Protein AF-E6UGR8-F1 (afdb_monomer)

InterPro domains:
  IPR005569 Arc-like DNA binding domain [PF03869] (26-63)
  IPR010985 Ribbon-helix-helix [SSF47598] (25-68)
  IPR013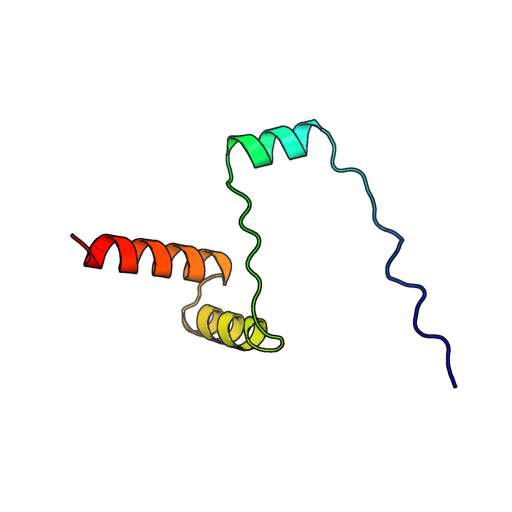321 Arc-type ribbon-helix-helix [G3DSA:1.10.1220.10] (9-69)

Sequence (69 aa):
MSENNEKKTYYKKTQSKSVVKYISNNYDQISVRIPKGSRERYKEFAEKCGTSLNSLIVELLEREMNNED

Secondary structure (DSSP, 8-state):
------SSSS------HHHHHHHHHH---------TTHHHHHHHHHHHHTS-HHHHHHHHHHHHHHH--

Organism: Ruminococcus albus (strain ATCC 27210 / DSM 20455 / JCM 14654 / NCDO 2250 / 7) (NCBI:txid697329)

Radius of gyration: 17.61 Å; Cα contacts (8 Å, |Δi|>4): 13; chains: 1; bounding box: 36×32×48 Å

Mean predicted aligned error: 12.13 Å

Foldseek 3Di:
DDDDDDPDPPDPPPDPPVVVVVCVVPHDDDDDDDPPPVVVVLQVVCVVVVHGSVVVVVVVVVVVVVVVD

Solvent-accessible surface area (backbone atoms only — not comparable to full-atom values): 4641 Å² total; per-residue (Å²): 139,88,88,90,84,82,88,87,81,86,77,85,70,74,72,54,70,67,57,54,52,51,44,66,73,76,45,87,86,82,86,81,92,70,67,89,69,52,65,55,56,48,40,56,50,15,57,74,70,74,45,49,54,67,56,48,54,51,52,52,51,54,51,54,58,66,69,76,112

pLDDT: mean 73.55, std 14.98, range [42.28, 88.5]

Structure (mmCIF, N/CA/C/O backbone):
data_AF-E6UGR8-F1
#
_entry.id   AF-E6UGR8-F1
#
loop_
_atom_site.group_PDB
_atom_site.id
_atom_site.type_symbol
_atom_site.label_atom_id
_atom_site.label_alt_id
_atom_site.label_comp_id
_atom_site.label_asym_id
_atom_site.label_entity_id
_atom_site.label_seq_id
_atom_site.pdbx_PDB_ins_code
_atom_site.Cartn_x
_atom_site.Cartn_y
_atom_site.Cartn_z
_atom_site.occupancy
_atom_site.B_iso_or_equiv
_atom_site.auth_seq_id
_atom_site.auth_comp_id
_atom_site.auth_asym_id
_atom_site.auth_atom_id
_atom_site.pdbx_PDB_model_num
ATOM 1 N N . MET A 1 1 ? 21.261 -10.820 -33.163 1.00 42.91 1 MET A N 1
ATOM 2 C CA . MET A 1 1 ? 21.958 -10.800 -31.856 1.00 42.91 1 MET A CA 1
ATOM 3 C C . MET A 1 1 ? 22.678 -9.468 -31.749 1.00 42.91 1 MET A C 1
ATOM 5 O O . MET A 1 1 ? 23.329 -9.128 -32.716 1.00 42.91 1 MET A O 1
ATOM 9 N N . SER A 1 2 ? 22.621 -8.660 -30.699 1.00 42.28 2 SER A N 1
ATOM 10 C CA . SER A 1 2 ? 21.937 -8.732 -29.406 1.00 42.28 2 SER A CA 1
ATOM 11 C C . SER A 1 2 ? 22.423 -7.506 -28.633 1.00 42.28 2 SER A C 1
ATOM 13 O O . SER A 1 2 ? 23.552 -7.547 -28.179 1.00 42.28 2 SER A O 1
ATOM 15 N N . GLU A 1 3 ? 21.618 -6.454 -28.472 1.00 44.25 3 GLU A N 1
ATOM 16 C CA . GLU A 1 3 ? 21.987 -5.302 -27.625 1.00 44.25 3 GLU A CA 1
ATOM 17 C C . GLU A 1 3 ? 20.723 -4.510 -27.239 1.00 44.25 3 GLU A C 1
ATOM 19 O O . GLU A 1 3 ? 20.399 -3.465 -27.787 1.00 44.25 3 GLU A O 1
ATOM 24 N N . ASN A 1 4 ? 19.930 -5.061 -26.315 1.00 51.03 4 ASN A N 1
ATOM 25 C CA . ASN A 1 4 ? 18.776 -4.381 -25.711 1.00 51.03 4 ASN A CA 1
ATOM 26 C C . ASN A 1 4 ? 18.927 -4.364 -24.182 1.00 51.03 4 ASN A C 1
ATOM 28 O O . ASN A 1 4 ? 18.141 -4.986 -23.469 1.00 51.03 4 ASN A O 1
ATOM 32 N N . ASN A 1 5 ? 19.960 -3.694 -23.661 1.00 54.25 5 ASN A N 1
ATOM 33 C CA . ASN A 1 5 ? 20.136 -3.558 -22.209 1.00 54.25 5 ASN A CA 1
ATOM 34 C C . ASN A 1 5 ? 20.789 -2.235 -21.771 1.00 54.25 5 ASN A C 1
ATOM 36 O O . ASN A 1 5 ? 21.644 -2.226 -20.897 1.00 54.25 5 ASN A O 1
ATOM 40 N N . GLU A 1 6 ? 20.378 -1.105 -22.358 1.00 46.62 6 GLU A N 1
ATOM 41 C CA . GLU A 1 6 ? 20.966 0.208 -22.021 1.00 46.62 6 GLU A CA 1
ATOM 42 C C . GLU A 1 6 ? 19.961 1.262 -21.520 1.00 46.62 6 GLU A C 1
ATOM 44 O O . GLU A 1 6 ? 20.315 2.409 -21.280 1.00 46.62 6 GLU A O 1
ATOM 49 N N . LYS A 1 7 ? 18.687 0.905 -21.297 1.00 45.28 7 LYS A N 1
ATOM 50 C CA . LYS A 1 7 ? 17.630 1.893 -20.972 1.00 45.28 7 LYS A CA 1
ATOM 51 C C . LYS A 1 7 ? 17.147 1.907 -19.514 1.00 45.28 7 LYS A C 1
ATOM 53 O O . LYS A 1 7 ? 16.054 2.397 -19.246 1.00 45.28 7 LYS A O 1
ATOM 58 N N . LYS A 1 8 ? 17.915 1.379 -18.552 1.00 42.81 8 LYS A N 1
ATOM 59 C CA . LYS A 1 8 ? 17.490 1.289 -17.131 1.00 42.81 8 LYS A CA 1
ATOM 60 C C . LYS A 1 8 ? 18.289 2.132 -16.129 1.00 4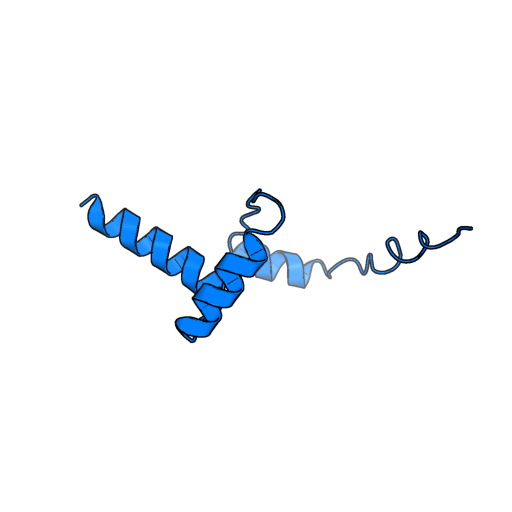2.81 8 LYS A C 1
ATOM 62 O O . LYS A 1 8 ? 18.112 1.955 -14.928 1.00 42.81 8 LYS A O 1
ATOM 67 N N . THR A 1 9 ? 19.123 3.068 -16.579 1.00 44.75 9 THR A N 1
ATOM 68 C CA . THR A 1 9 ? 20.005 3.847 -15.683 1.00 44.75 9 THR A CA 1
ATOM 69 C C . THR A 1 9 ? 19.912 5.368 -15.855 1.00 44.75 9 THR A C 1
ATOM 71 O O . THR A 1 9 ? 20.790 6.081 -15.384 1.00 44.75 9 THR A O 1
ATOM 74 N N . TYR A 1 10 ? 18.841 5.905 -16.457 1.00 47.03 10 TYR A N 1
ATOM 75 C CA . TYR A 1 10 ? 18.728 7.350 -16.732 1.00 47.03 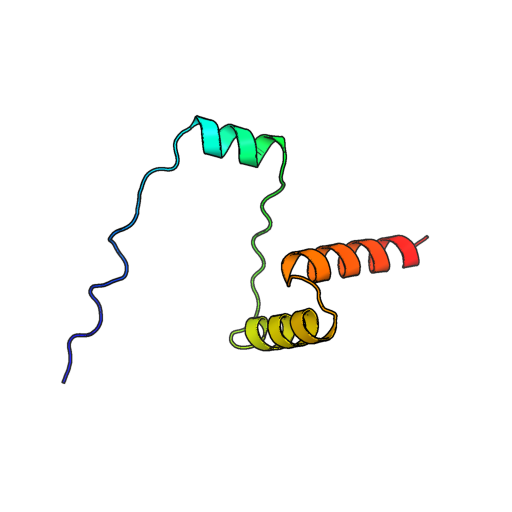10 TYR A CA 1
ATOM 76 C C . TYR A 1 10 ? 17.415 7.991 -16.254 1.00 47.03 10 TYR A C 1
ATOM 78 O O . TYR A 1 10 ? 16.721 8.662 -17.005 1.00 47.03 10 TYR A O 1
ATOM 86 N N . TYR A 1 11 ? 17.049 7.803 -14.984 1.00 45.66 11 TYR A N 1
ATOM 87 C CA . TYR A 1 11 ? 16.177 8.774 -14.305 1.00 45.66 11 TYR A CA 1
ATOM 88 C C . TYR A 1 11 ? 16.336 8.713 -12.783 1.00 45.66 11 TYR A C 1
ATOM 90 O O . TYR A 1 11 ? 15.371 8.612 -12.031 1.00 45.66 11 TYR A O 1
ATOM 98 N N . LYS A 1 12 ? 17.576 8.802 -12.286 1.00 50.16 12 LYS A N 1
ATOM 99 C CA . LYS A 1 12 ? 17.808 9.139 -10.873 1.00 50.16 12 LYS A CA 1
ATOM 100 C C . LYS A 1 12 ? 17.717 10.658 -10.710 1.00 50.16 12 LYS A C 1
ATOM 102 O O . LYS A 1 12 ? 18.676 11.314 -10.324 1.00 50.16 12 LYS A O 1
ATOM 107 N N . LYS A 1 13 ? 16.554 11.226 -11.048 1.00 54.06 13 LYS A N 1
ATOM 108 C CA . LYS A 1 13 ? 16.196 12.589 -10.652 1.00 54.06 13 LYS A CA 1
ATOM 109 C C . LYS A 1 13 ? 15.964 12.498 -9.150 1.00 54.06 13 LYS A C 1
ATOM 111 O O . LYS A 1 13 ? 14.945 11.975 -8.709 1.00 54.06 13 LYS A O 1
ATOM 116 N N . THR A 1 14 ? 16.987 12.847 -8.380 1.00 54.72 14 THR A N 1
ATOM 117 C CA . THR A 1 14 ? 16.934 12.933 -6.922 1.00 54.72 14 THR A CA 1
ATOM 118 C C . THR A 1 14 ? 15.677 13.706 -6.555 1.00 54.72 14 THR A C 1
ATOM 120 O O . THR A 1 14 ? 15.569 14.897 -6.840 1.00 54.72 14 THR A O 1
ATOM 123 N N . GLN A 1 15 ? 14.679 13.005 -6.010 1.00 61.78 15 GLN A N 1
ATOM 124 C CA . GLN A 1 15 ? 13.470 13.660 -5.536 1.00 61.78 15 GLN A CA 1
ATOM 125 C C . GLN A 1 15 ? 13.908 14.737 -4.545 1.00 61.78 15 GLN A C 1
ATOM 127 O O . GLN A 1 15 ? 14.761 14.494 -3.685 1.00 61.78 15 GLN A O 1
ATOM 132 N N . SER A 1 16 ? 13.402 15.954 -4.722 1.00 70.38 16 SER A N 1
ATOM 133 C CA . SER A 1 16 ? 13.735 17.067 -3.843 1.00 70.38 16 SER A CA 1
ATOM 134 C C . SER A 1 16 ? 13.415 16.670 -2.401 1.00 70.38 16 SER A C 1
ATOM 136 O O . SER A 1 16 ? 12.386 16.051 -2.130 1.00 70.38 16 SER A O 1
ATOM 138 N N . LYS A 1 17 ? 14.303 17.014 -1.458 1.00 70.12 17 LYS A N 1
ATOM 139 C CA . LYS A 1 17 ? 14.158 16.665 -0.030 1.00 70.12 17 LYS A CA 1
ATOM 140 C C . LYS A 1 17 ? 12.774 17.040 0.522 1.00 70.12 17 LYS A C 1
ATOM 142 O O . LYS A 1 17 ? 12.239 16.335 1.368 1.00 70.12 17 LYS A O 1
ATOM 147 N N . SER A 1 18 ? 12.181 18.112 -0.003 1.00 63.16 18 SER A N 1
ATOM 148 C CA . SER A 1 18 ? 10.832 18.574 0.330 1.00 63.16 18 SER A CA 1
ATOM 149 C C . SER A 1 18 ? 9.729 17.584 -0.065 1.00 63.16 18 SER A C 1
ATOM 151 O O . SER A 1 18 ? 8.807 17.373 0.713 1.00 63.16 18 SER A O 1
ATOM 153 N N . VAL A 1 19 ? 9.836 16.939 -1.232 1.00 69.62 19 VAL A N 1
ATOM 154 C CA . VAL A 1 19 ? 8.871 15.924 -1.694 1.00 69.62 19 VAL A CA 1
ATOM 155 C C . VAL A 1 19 ? 8.985 14.663 -0.845 1.00 69.62 19 VAL A C 1
ATOM 157 O O . VAL A 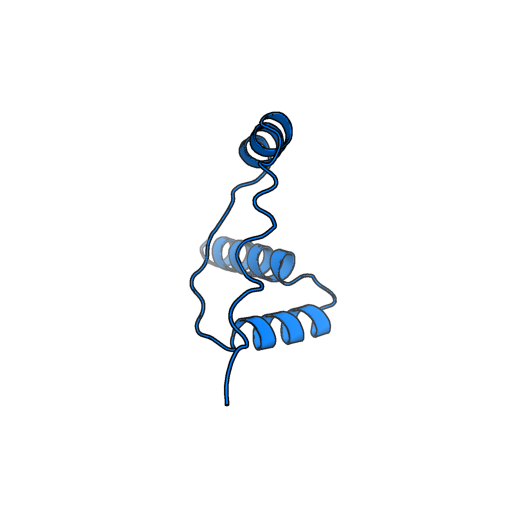1 19 ? 7.974 14.133 -0.399 1.00 69.62 19 VAL A O 1
ATOM 160 N N . VAL A 1 20 ? 10.212 14.238 -0.529 1.00 73.12 20 VAL A N 1
ATOM 161 C CA . VAL A 1 20 ? 10.449 13.095 0.368 1.00 73.12 20 VAL A CA 1
ATOM 162 C C . VAL A 1 20 ? 9.885 13.367 1.765 1.00 73.12 20 VAL A C 1
ATOM 164 O O . VAL A 1 20 ? 9.227 12.501 2.333 1.00 73.12 20 VAL A O 1
ATOM 167 N N . LYS A 1 21 ? 10.084 14.580 2.300 1.00 73.69 21 LYS A N 1
ATOM 168 C CA . LYS A 1 21 ? 9.539 14.982 3.604 1.00 73.69 21 LYS A CA 1
ATOM 169 C C . LYS A 1 21 ? 8.008 14.990 3.608 1.00 73.69 21 LYS A C 1
ATOM 171 O O . LYS A 1 21 ? 7.413 14.553 4.583 1.00 73.69 21 LYS A O 1
ATOM 176 N N . TYR A 1 22 ? 7.377 15.452 2.528 1.00 74.50 22 TYR A N 1
ATOM 177 C CA . TYR A 1 22 ? 5.919 15.431 2.405 1.00 74.50 22 TYR A CA 1
ATOM 178 C C . TYR A 1 22 ? 5.369 14.002 2.356 1.00 74.50 22 TYR A C 1
ATOM 180 O O . TYR A 1 22 ? 4.448 13.684 3.105 1.00 74.50 22 TYR A O 1
ATOM 188 N N . ILE A 1 23 ? 5.959 13.138 1.526 1.00 76.00 23 ILE A N 1
ATOM 189 C CA . ILE A 1 23 ? 5.523 11.745 1.386 1.00 76.00 23 ILE A CA 1
ATOM 190 C C . ILE A 1 23 ? 5.695 11.007 2.714 1.00 76.00 23 ILE A C 1
ATOM 192 O O . ILE A 1 23 ? 4.730 10.456 3.217 1.00 76.00 23 ILE A O 1
ATOM 196 N N . SER A 1 24 ? 6.873 11.086 3.336 1.00 72.94 24 SER A N 1
ATOM 197 C CA . SER A 1 24 ? 7.161 10.393 4.599 1.00 72.94 24 SER A CA 1
ATOM 198 C C . SER A 1 24 ? 6.308 10.856 5.782 1.00 72.94 24 SER A C 1
ATOM 200 O O . SER A 1 24 ? 6.186 10.112 6.746 1.00 72.94 24 SER A O 1
ATOM 202 N N . ASN A 1 25 ? 5.789 12.086 5.762 1.00 75.94 25 ASN A N 1
ATOM 203 C CA . ASN A 1 25 ? 4.990 12.619 6.867 1.00 75.94 25 ASN A CA 1
ATOM 204 C C . ASN A 1 25 ? 3.491 12.322 6.721 1.00 75.94 25 ASN A C 1
ATOM 206 O O . ASN A 1 25 ? 2.766 12.420 7.702 1.00 75.94 25 ASN A O 1
ATOM 210 N N . ASN A 1 26 ? 3.016 12.042 5.505 1.00 75.50 26 ASN A N 1
ATOM 211 C CA . ASN A 1 26 ? 1.585 11.883 5.222 1.00 75.50 26 ASN A CA 1
ATOM 212 C C . ASN A 1 26 ? 1.224 10.487 4.704 1.00 75.50 26 ASN A C 1
ATOM 214 O O . ASN A 1 26 ? 0.049 10.139 4.691 1.00 75.50 26 ASN A O 1
ATOM 218 N N . TYR A 1 27 ? 2.207 9.706 4.251 1.00 77.12 27 TYR A N 1
ATOM 219 C CA . TYR A 1 27 ? 1.989 8.411 3.623 1.00 77.12 27 TYR A CA 1
ATOM 220 C C . TYR A 1 27 ? 3.018 7.390 4.102 1.00 77.12 27 TYR A C 1
ATOM 222 O O . TYR A 1 27 ? 4.227 7.620 4.029 1.00 77.12 27 TYR A O 1
ATOM 230 N N . ASP A 1 28 ? 2.533 6.216 4.490 1.00 76.56 28 ASP A N 1
ATOM 231 C CA . ASP A 1 28 ? 3.372 5.044 4.697 1.00 76.56 28 ASP A CA 1
ATOM 232 C C . ASP A 1 28 ? 3.677 4.361 3.362 1.00 76.56 28 ASP A C 1
ATOM 234 O O . ASP A 1 28 ? 2.787 4.028 2.574 1.00 76.56 28 ASP A O 1
ATOM 238 N N . GLN A 1 29 ? 4.964 4.145 3.086 1.00 78.06 29 GLN A N 1
ATOM 239 C CA . GLN A 1 29 ? 5.399 3.466 1.871 1.00 78.06 29 GLN A CA 1
ATOM 240 C C . GLN A 1 29 ? 5.582 1.968 2.135 1.00 78.06 29 GLN A C 1
ATOM 242 O O . GLN A 1 29 ? 6.597 1.541 2.685 1.00 78.06 29 GLN A O 1
ATOM 247 N N . ILE A 1 30 ? 4.640 1.153 1.660 1.00 78.75 30 ILE A N 1
ATOM 248 C CA . ILE A 1 30 ? 4.711 -0.308 1.780 1.00 78.75 30 ILE A CA 1
ATOM 249 C C . ILE A 1 30 ? 5.295 -0.907 0.495 1.00 78.75 30 ILE A C 1
ATOM 251 O O . ILE A 1 30 ? 4.793 -0.692 -0.609 1.00 78.75 30 ILE A O 1
ATOM 255 N N . SER A 1 31 ? 6.370 -1.686 0.632 1.00 78.50 31 SER A N 1
ATOM 256 C CA . SER A 1 31 ? 6.951 -2.461 -0.470 1.00 78.50 31 SER A CA 1
ATOM 257 C C . SER A 1 31 ? 6.542 -3.925 -0.343 1.00 78.50 31 SER A C 1
ATOM 259 O O . SER A 1 31 ? 7.054 -4.646 0.512 1.00 78.50 31 SER A O 1
ATOM 261 N N . VAL A 1 32 ? 5.621 -4.374 -1.199 1.00 80.06 32 VAL A N 1
ATOM 262 C CA . VAL A 1 32 ? 5.125 -5.759 -1.199 1.00 80.06 32 VAL A CA 1
ATOM 263 C C . VAL A 1 32 ? 5.834 -6.570 -2.280 1.00 80.06 32 VAL A C 1
ATOM 265 O O . VAL A 1 32 ? 5.881 -6.179 -3.450 1.00 80.06 32 VAL A O 1
ATOM 268 N N . ARG A 1 33 ? 6.370 -7.736 -1.905 1.00 80.31 33 ARG A N 1
ATOM 269 C CA . ARG A 1 33 ? 6.904 -8.710 -2.865 1.00 80.31 33 ARG A CA 1
ATOM 270 C C . ARG A 1 33 ? 5.785 -9.633 -3.313 1.00 80.31 33 ARG A C 1
ATOM 272 O O . ARG A 1 33 ? 5.304 -10.453 -2.544 1.00 80.31 33 ARG A O 1
ATOM 279 N N . ILE A 1 34 ? 5.402 -9.500 -4.573 1.00 81.00 34 ILE A N 1
ATOM 280 C CA . ILE A 1 34 ? 4.339 -10.288 -5.189 1.00 81.00 34 ILE A CA 1
ATOM 281 C C . ILE A 1 34 ? 4.969 -11.141 -6.304 1.00 81.00 34 ILE A C 1
ATOM 283 O O . ILE A 1 34 ? 5.853 -10.639 -7.010 1.00 81.00 34 ILE A O 1
ATOM 287 N N . PRO A 1 35 ? 4.558 -12.410 -6.495 1.00 82.12 35 PRO A N 1
ATOM 288 C CA . PRO A 1 35 ? 4.998 -13.213 -7.633 1.00 82.12 35 PRO A CA 1
ATOM 289 C C . PRO A 1 35 ? 4.720 -12.524 -8.980 1.00 82.12 35 PRO A C 1
ATOM 291 O O . PRO A 1 35 ? 3.772 -11.748 -9.142 1.00 82.12 35 PRO A O 1
ATOM 294 N N . LYS A 1 36 ? 5.583 -12.798 -9.968 1.00 77.94 36 LYS A N 1
ATOM 295 C CA . LYS A 1 36 ? 5.462 -12.210 -11.310 1.00 77.94 36 LYS A CA 1
ATOM 296 C C . LYS A 1 36 ? 4.139 -12.642 -11.952 1.00 77.94 36 LYS A C 1
ATOM 298 O O . LYS A 1 36 ? 3.803 -13.818 -11.929 1.00 77.94 36 LYS A O 1
ATOM 303 N N . GLY A 1 37 ? 3.411 -11.685 -12.527 1.00 79.19 37 GLY A N 1
ATOM 304 C CA . GLY A 1 37 ? 2.100 -11.907 -13.154 1.00 79.19 37 GLY A CA 1
ATOM 305 C C . GLY A 1 37 ? 0.900 -11.647 -12.237 1.00 79.19 37 GLY A C 1
ATOM 306 O O . GLY A 1 37 ? -0.169 -11.292 -12.721 1.00 79.19 37 GLY A O 1
ATOM 307 N N . SER A 1 38 ? 1.064 -11.698 -10.914 1.00 81.50 38 SER A N 1
ATOM 308 C CA . SER A 1 38 ? -0.062 -11.449 -10.002 1.00 81.50 38 SER A CA 1
ATOM 309 C C . SER A 1 38 ? -0.463 -9.976 -9.920 1.00 81.50 38 SER A C 1
ATOM 311 O O . SER A 1 38 ? -1.631 -9.678 -9.702 1.00 81.50 38 SER A O 1
ATOM 313 N N . ARG A 1 39 ? 0.467 -9.041 -10.168 1.00 82.62 39 ARG A N 1
ATOM 314 C CA . ARG A 1 39 ? 0.138 -7.606 -10.270 1.00 82.62 39 ARG A CA 1
ATOM 315 C C . ARG A 1 39 ? -0.902 -7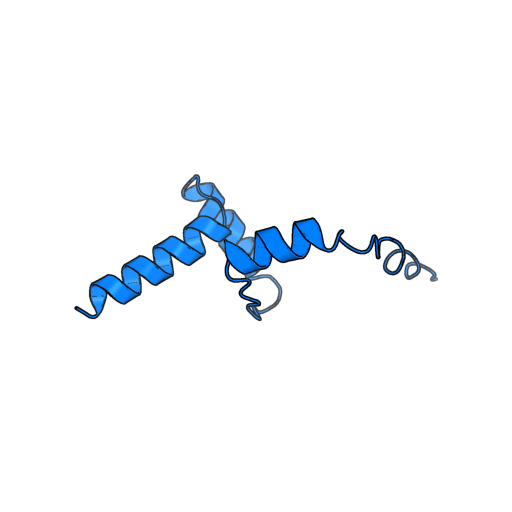.338 -11.358 1.00 82.62 39 ARG A C 1
ATOM 317 O O . ARG A 1 39 ? -1.755 -6.480 -11.164 1.00 82.62 39 ARG A O 1
ATOM 324 N N . GLU A 1 40 ? -0.808 -8.041 -12.484 1.00 84.06 40 GLU A N 1
ATOM 325 C CA . GLU A 1 40 ? -1.738 -7.874 -13.602 1.00 84.06 40 GLU A CA 1
ATOM 326 C C . GLU A 1 40 ? -3.131 -8.354 -13.211 1.00 84.06 40 GLU A C 1
ATOM 328 O O . GLU A 1 40 ? -4.074 -7.575 -13.279 1.00 84.06 40 GLU A O 1
ATOM 333 N N . ARG A 1 41 ? -3.219 -9.554 -12.621 1.00 86.56 41 ARG A N 1
ATOM 334 C CA . ARG A 1 41 ? -4.469 -10.082 -12.059 1.00 86.56 41 ARG A CA 1
ATOM 335 C C . ARG A 1 41 ? -5.132 -9.124 -11.073 1.00 86.56 41 ARG A C 1
ATOM 337 O O . ARG A 1 41 ? -6.342 -8.928 -11.130 1.00 86.56 41 ARG A O 1
ATOM 344 N N . TYR A 1 42 ? -4.360 -8.533 -10.161 1.00 84.25 42 TYR A N 1
ATOM 345 C CA . TYR A 1 42 ? -4.914 -7.588 -9.191 1.00 84.25 42 TYR A CA 1
ATOM 346 C C . TYR A 1 42 ? -5.351 -6.278 -9.841 1.00 84.25 42 TYR A C 1
ATOM 348 O O . TYR A 1 42 ? -6.339 -5.688 -9.416 1.00 84.25 42 TYR A O 1
ATOM 356 N N . LYS A 1 43 ? -4.640 -5.827 -10.878 1.00 85.12 43 LYS A N 1
ATOM 357 C CA . LYS A 1 43 ? -5.031 -4.645 -11.641 1.00 85.12 43 LYS A CA 1
ATOM 358 C C . LYS A 1 43 ? -6.343 -4.891 -12.388 1.00 85.12 43 LYS A C 1
ATOM 360 O O . LYS A 1 43 ? -7.250 -4.086 -12.247 1.00 85.12 43 LYS A O 1
ATOM 365 N N . GLU A 1 44 ? -6.477 -6.018 -13.084 1.00 88.50 44 GLU A N 1
ATOM 366 C CA . GLU A 1 44 ? -7.721 -6.400 -13.765 1.00 88.50 44 GLU A CA 1
ATOM 367 C C . GLU A 1 44 ? -8.897 -6.518 -12.786 1.00 88.50 44 GLU A C 1
ATOM 369 O O . GLU A 1 44 ? -10.017 -6.122 -13.101 1.00 88.50 44 GLU A O 1
ATOM 374 N N . PHE A 1 45 ? -8.655 -7.052 -11.585 1.00 87.38 45 PHE A N 1
ATOM 375 C CA . PHE A 1 45 ? -9.669 -7.114 -10.534 1.00 87.38 45 PHE A CA 1
ATOM 376 C C . PHE A 1 45 ? -10.068 -5.717 -10.043 1.00 87.38 45 PHE A C 1
ATOM 378 O O . PHE A 1 45 ? -11.255 -5.424 -9.943 1.00 87.38 45 PHE A O 1
ATOM 385 N N . ALA A 1 46 ? -9.096 -4.833 -9.802 1.00 87.25 46 ALA A N 1
ATOM 386 C CA . ALA A 1 46 ? -9.360 -3.449 -9.416 1.00 87.25 46 ALA A CA 1
ATOM 387 C C . ALA A 1 46 ? -10.135 -2.689 -10.511 1.00 87.25 46 ALA A C 1
ATOM 389 O O . ALA A 1 46 ? -11.110 -2.009 -10.209 1.00 87.25 46 ALA A O 1
ATOM 390 N N . GLU A 1 47 ? -9.779 -2.882 -11.788 1.00 87.62 47 GLU A N 1
ATOM 391 C CA . GLU A 1 47 ? -10.492 -2.304 -12.936 1.00 87.62 47 GLU A CA 1
ATOM 392 C C . GLU A 1 47 ? -11.949 -2.786 -13.005 1.00 87.62 47 GLU A C 1
ATOM 394 O O . GLU A 1 47 ? -12.845 -1.985 -13.263 1.00 87.62 47 GLU A O 1
ATOM 399 N N . LYS A 1 48 ? -12.213 -4.062 -12.693 1.00 86.62 48 LYS A N 1
ATOM 400 C CA . LYS A 1 48 ? -13.584 -4.591 -12.574 1.00 86.62 48 LYS A CA 1
ATOM 401 C C . LYS A 1 48 ? -14.360 -3.979 -11.411 1.00 86.62 48 LYS A C 1
ATOM 403 O O . LYS A 1 48 ? -15.559 -3.758 -11.545 1.00 86.62 48 LYS A O 1
ATOM 408 N N . CYS A 1 49 ? -13.692 -3.702 -10.296 1.00 81.00 49 CYS A N 1
ATOM 409 C CA . CYS A 1 49 ? -14.288 -3.011 -9.154 1.00 81.00 49 CYS A CA 1
ATOM 410 C C . CYS A 1 49 ? -14.403 -1.490 -9.362 1.00 81.00 49 CYS A C 1
ATOM 412 O O . CYS A 1 49 ? -14.979 -0.810 -8.520 1.00 81.00 49 CYS A O 1
ATOM 414 N N . GLY A 1 50 ? -13.861 -0.939 -10.456 1.00 85.56 50 GLY A N 1
ATOM 415 C CA . GLY A 1 50 ? -13.806 0.505 -10.690 1.00 85.56 50 GLY A CA 1
ATOM 416 C C . GLY A 1 50 ? -12.861 1.249 -9.737 1.00 85.56 50 GLY A C 1
ATOM 417 O O . GLY A 1 50 ? -12.968 2.466 -9.596 1.00 85.56 50 GLY A O 1
ATOM 418 N N . THR A 1 51 ? -11.943 0.540 -9.074 1.00 85.94 51 THR A N 1
ATOM 419 C CA . THR A 1 51 ? -11.014 1.096 -8.084 1.00 85.94 51 THR A CA 1
ATOM 420 C C . THR A 1 51 ? -9.566 1.031 -8.566 1.00 85.94 51 THR A C 1
ATOM 422 O O . THR A 1 51 ? -9.218 0.365 -9.543 1.00 85.94 51 THR A O 1
ATOM 425 N N . SER A 1 52 ? -8.678 1.761 -7.887 1.00 86.31 52 SER A N 1
ATOM 426 C CA . SER A 1 52 ? -7.242 1.617 -8.117 1.00 86.31 52 SER A CA 1
ATOM 427 C C . SER A 1 52 ? -6.709 0.383 -7.388 1.00 86.31 52 SER A C 1
ATOM 429 O O . SER A 1 52 ? -7.196 0.033 -6.315 1.00 86.31 52 SER A O 1
ATOM 431 N N . LEU A 1 53 ? -5.646 -0.232 -7.915 1.00 84.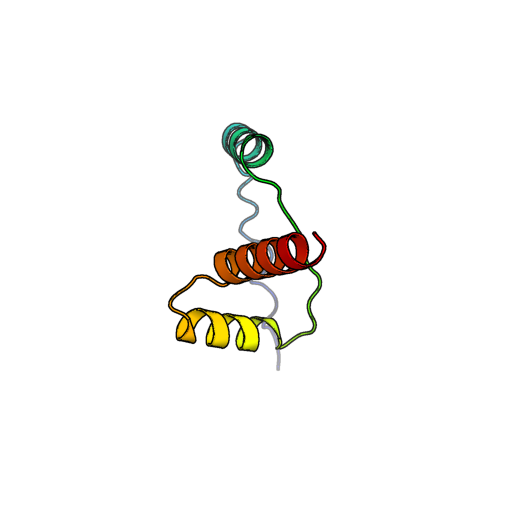06 53 LEU A N 1
ATOM 432 C CA . LEU A 1 53 ? -4.960 -1.337 -7.235 1.00 84.06 53 LEU A CA 1
ATOM 433 C C . LEU A 1 53 ? -4.559 -0.970 -5.794 1.00 84.06 53 LEU A C 1
ATOM 43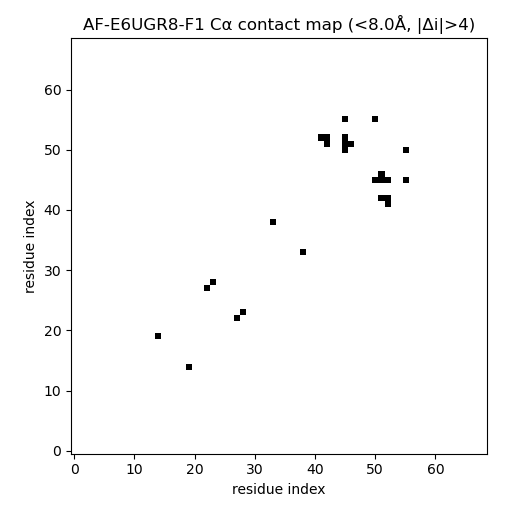5 O O . LEU A 1 53 ? -4.618 -1.811 -4.908 1.00 84.06 53 LEU A O 1
ATOM 439 N N . ASN A 1 54 ? -4.162 0.284 -5.561 1.00 84.19 54 ASN A N 1
ATOM 440 C CA . ASN A 1 54 ? -3.800 0.753 -4.227 1.00 84.19 54 ASN A CA 1
ATOM 441 C C . ASN A 1 54 ? -5.015 0.803 -3.293 1.00 84.19 54 ASN A C 1
ATOM 443 O O . ASN A 1 54 ? -4.945 0.301 -2.179 1.00 84.19 54 ASN A O 1
ATOM 447 N N . SER A 1 55 ? -6.128 1.368 -3.765 1.00 85.56 55 SER A N 1
ATOM 448 C CA . SER A 1 55 ? -7.384 1.425 -3.010 1.00 85.56 55 SER A CA 1
ATOM 449 C C . SER A 1 55 ? -7.894 0.028 -2.673 1.00 85.56 55 SER A C 1
ATOM 451 O O . SER A 1 55 ? -8.265 -0.210 -1.535 1.00 85.56 55 SER A O 1
ATOM 453 N N . LEU A 1 56 ? -7.826 -0.907 -3.626 1.00 88.38 56 LEU A N 1
ATOM 454 C CA . LEU A 1 56 ? -8.196 -2.303 -3.402 1.00 88.38 56 LEU A CA 1
ATOM 455 C C . LEU A 1 56 ? -7.363 -2.946 -2.283 1.00 88.38 56 LEU A C 1
ATOM 457 O O . LEU A 1 56 ? -7.908 -3.658 -1.451 1.00 88.38 56 LEU A O 1
ATOM 461 N N . ILE A 1 57 ? -6.047 -2.714 -2.262 1.00 86.12 57 ILE A N 1
ATOM 462 C CA . ILE A 1 57 ? -5.169 -3.270 -1.222 1.00 86.12 57 ILE A CA 1
ATOM 463 C C . ILE A 1 57 ? -5.542 -2.713 0.155 1.00 86.12 57 ILE A C 1
ATOM 465 O O . ILE A 1 57 ? -5.616 -3.482 1.107 1.00 86.12 57 ILE A O 1
ATOM 469 N N . VAL A 1 58 ? -5.786 -1.403 0.258 1.00 86.94 58 VAL A N 1
ATOM 470 C CA . VAL A 1 58 ? -6.182 -0.765 1.524 1.00 86.94 58 VAL A CA 1
ATOM 471 C C . VAL A 1 58 ? -7.541 -1.283 1.992 1.00 86.94 58 VAL A C 1
ATOM 473 O O . VAL A 1 58 ? -7.652 -1.719 3.129 1.00 86.94 58 VAL A O 1
ATOM 476 N N . GLU A 1 59 ? -8.536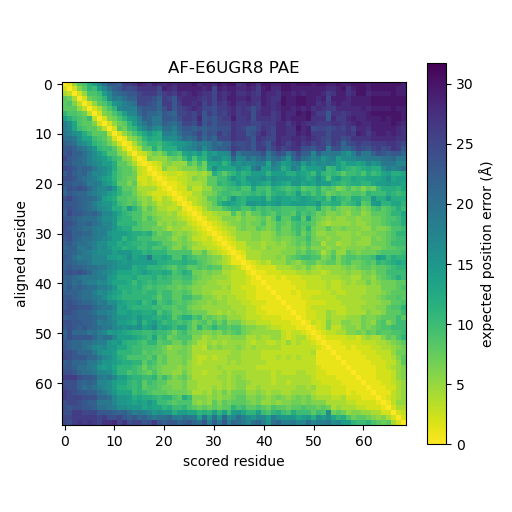 -1.333 1.104 1.00 87.12 59 GLU A N 1
ATOM 477 C CA . GLU A 1 59 ? -9.887 -1.800 1.432 1.00 87.12 59 GLU A CA 1
ATOM 478 C C . GLU A 1 59 ? -9.895 -3.263 1.896 1.00 87.12 59 GLU A C 1
ATOM 480 O O . GLU A 1 59 ? -10.577 -3.603 2.858 1.00 87.12 59 GLU A O 1
ATOM 485 N N . LEU A 1 60 ? -9.110 -4.134 1.251 1.00 87.25 60 LEU A N 1
ATOM 486 C CA . LEU A 1 60 ? -8.968 -5.526 1.683 1.00 87.25 60 LEU A CA 1
ATOM 487 C C . LEU A 1 60 ? -8.340 -5.626 3.077 1.00 87.25 60 LEU A C 1
ATOM 489 O O . LEU A 1 60 ? -8.807 -6.421 3.883 1.00 87.25 60 LEU A O 1
ATOM 493 N N . LEU A 1 61 ? -7.313 -4.823 3.372 1.00 86.12 61 LEU A N 1
ATOM 494 C CA . LEU A 1 61 ? -6.688 -4.804 4.697 1.00 86.12 61 LEU A CA 1
ATOM 495 C C . LEU A 1 61 ? -7.653 -4.286 5.770 1.00 86.12 61 LEU A C 1
ATOM 497 O O . LEU A 1 61 ? -7.790 -4.925 6.807 1.00 86.12 61 LEU A O 1
ATOM 501 N N . GLU A 1 62 ? -8.354 -3.179 5.513 1.00 88.00 62 GLU A N 1
ATOM 502 C CA . GLU A 1 62 ? -9.353 -2.633 6.442 1.00 88.00 62 GLU A CA 1
ATOM 503 C C . GLU A 1 62 ? -10.512 -3.608 6.670 1.00 88.00 62 GLU A C 1
ATOM 505 O O . GLU A 1 62 ? -10.982 -3.765 7.795 1.00 88.00 62 GLU A O 1
ATOM 510 N N . ARG A 1 63 ? -10.959 -4.303 5.618 1.00 88.38 63 ARG A N 1
ATOM 511 C CA . ARG A 1 63 ? -12.013 -5.315 5.714 1.00 88.38 63 ARG A CA 1
ATOM 512 C C . ARG A 1 63 ? -11.593 -6.510 6.562 1.00 88.38 63 ARG A C 1
ATOM 514 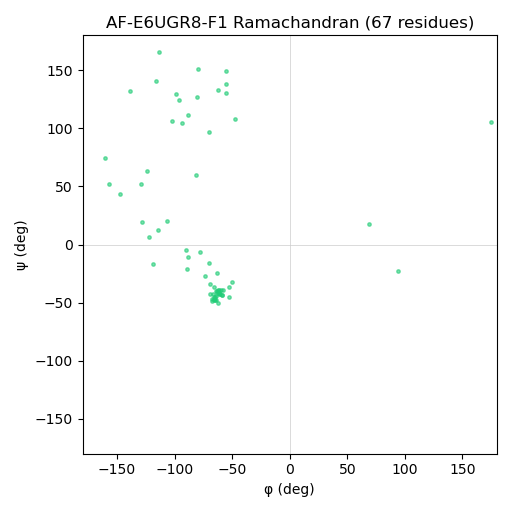O O . ARG A 1 63 ? -12.403 -6.972 7.355 1.00 88.38 63 ARG A O 1
ATOM 521 N N . GLU A 1 64 ? -10.382 -7.028 6.372 1.00 87.69 64 GLU A N 1
ATOM 522 C CA . GLU A 1 64 ? -9.879 -8.150 7.175 1.00 87.69 64 GLU A CA 1
ATOM 523 C C . GLU A 1 64 ? -9.686 -7.734 8.637 1.00 87.69 64 GLU A C 1
ATOM 525 O O . GLU A 1 64 ? -10.138 -8.455 9.518 1.00 87.69 64 GLU A O 1
ATOM 530 N N . MET A 1 65 ? -9.134 -6.540 8.897 1.00 84.56 65 MET A N 1
ATOM 531 C CA . MET A 1 65 ? -9.006 -6.006 10.260 1.00 84.56 65 MET A CA 1
ATOM 532 C C . MET A 1 65 ? -10.366 -5.869 10.958 1.00 84.56 65 MET A C 1
ATOM 534 O O . MET A 1 65 ? -10.499 -6.287 12.099 1.00 84.56 65 MET A O 1
ATOM 538 N N . ASN A 1 66 ? -11.390 -5.362 10.265 1.00 85.25 66 ASN A N 1
ATOM 539 C CA . ASN A 1 66 ? -12.746 -5.247 10.819 1.00 85.25 66 ASN A CA 1
ATOM 540 C C . ASN A 1 66 ? -13.469 -6.592 11.013 1.00 85.25 66 ASN A C 1
ATOM 542 O O . ASN A 1 66 ? -14.509 -6.611 11.661 1.00 85.25 66 ASN A O 1
ATOM 546 N N . ASN A 1 67 ? -13.001 -7.690 10.407 1.00 78.62 67 ASN A N 1
ATOM 547 C CA . ASN A 1 67 ? -13.586 -9.021 10.610 1.00 78.62 67 ASN A CA 1
ATOM 548 C C . ASN A 1 67 ? -12.961 -9.769 11.802 1.00 78.62 67 ASN A C 1
ATOM 550 O O . ASN A 1 67 ? -13.466 -10.834 12.160 1.00 78.62 67 ASN A O 1
ATOM 554 N N . GLU A 1 68 ? -11.861 -9.267 12.375 1.00 62.06 68 GLU A N 1
ATOM 555 C CA . GLU A 1 68 ? -11.225 -9.844 13.570 1.00 62.06 68 GLU A CA 1
ATOM 556 C C . GLU A 1 68 ? -11.763 -9.263 14.897 1.00 62.06 68 GLU A C 1
ATOM 558 O O . GLU A 1 68 ? -11.398 -9.777 15.957 1.00 62.06 68 GLU A O 1
ATOM 563 N N . ASP A 1 69 ? -12.651 -8.261 14.845 1.00 52.44 69 ASP A N 1
ATOM 564 C CA . ASP A 1 69 ? -13.419 -7.709 15.981 1.00 52.44 69 ASP A CA 1
ATOM 565 C C . ASP A 1 69 ? -14.848 -8.293 16.056 1.00 52.44 69 ASP A C 1
ATOM 567 O O . ASP A 1 69 ? -15.316 -8.581 17.186 1.00 52.44 69 ASP A O 1
#